Protein AF-A0A2X0IJ28-F1 (afdb_monomer_lite)

Foldseek 3Di:
DDDDDDDDDDDDDPPPPDDDDPDDDDDDDDDDPVVVVVLVVVCVVVVHDSVVVVVVVVVVVVVVVVVVVVVVVVQVVCCVVPNDDDPVNVVVVVVVVCVVVVVDPPPDDPDD

Organism: NCBI:txid2219663

Radius of gyration: 26.06 Å; chains: 1; bounding box: 54×39×73 Å

Sequence (112 aa):
MGAFHAQLRPPGRLLYYGWNMGDKAKLSISIDEELSATLRAVAAQRQQQISTVVTHALVDYFANEQRRLDGLAAMAEYQHEHGAFTAEERREAAERVDELMGWLPKSGRPSA

Structure (mmCIF, N/CA/C/O backbone):
data_AF-A0A2X0IJ28-F1
#
_entry.id   AF-A0A2X0IJ28-F1
#
loop_
_atom_site.group_PDB
_atom_site.id
_atom_site.type_symbol
_atom_site.label_atom_id
_atom_site.label_alt_id
_atom_site.label_comp_id
_atom_site.label_asym_id
_atom_site.label_entity_id
_atom_site.label_seq_id
_atom_site.pdbx_PDB_ins_code
_atom_site.Cartn_x
_atom_site.Cartn_y
_atom_site.Cartn_z
_atom_site.occupancy
_atom_site.B_iso_or_equiv
_atom_site.auth_seq_id
_atom_site.auth_comp_id
_atom_site.auth_asym_id
_atom_site.auth_atom_id
_atom_site.pdbx_PDB_model_num
ATOM 1 N N . MET A 1 1 ? -25.604 -20.970 -22.584 1.00 41.94 1 MET A N 1
ATOM 2 C CA . MET A 1 1 ? -26.496 -20.906 -23.764 1.00 41.94 1 MET A CA 1
ATOM 3 C C . MET A 1 1 ? -26.793 -19.436 -24.036 1.00 41.94 1 MET A C 1
ATOM 5 O O . MET A 1 1 ? -27.308 -18.789 -23.137 1.00 41.94 1 MET A O 1
ATOM 9 N N . GLY A 1 2 ? -26.438 -18.938 -25.229 1.00 38.69 2 GLY A N 1
ATOM 10 C CA . GLY A 1 2 ? -26.682 -17.565 -25.719 1.00 38.69 2 GLY A CA 1
ATOM 11 C C . GLY A 1 2 ? -25.494 -16.608 -25.512 1.00 38.69 2 GLY A C 1
ATOM 12 O O . GLY A 1 2 ? -24.925 -16.596 -24.432 1.00 38.69 2 GLY A O 1
ATOM 13 N N . ALA A 1 3 ? -25.028 -15.803 -26.469 1.00 40.38 3 ALA A N 1
ATOM 14 C CA . ALA A 1 3 ? -25.290 -15.692 -27.905 1.00 40.38 3 ALA A CA 1
ATOM 15 C C . ALA A 1 3 ? -24.027 -15.098 -28.572 1.00 40.38 3 ALA A C 1
ATOM 17 O O . ALA A 1 3 ? -23.391 -14.204 -28.016 1.00 40.38 3 ALA A O 1
ATOM 18 N N . PHE A 1 4 ? -23.652 -15.610 -29.745 1.00 46.00 4 PHE A N 1
ATOM 19 C CA . PHE A 1 4 ? -22.512 -15.141 -30.537 1.00 46.00 4 PHE A CA 1
ATOM 20 C C . PHE A 1 4 ? -22.937 -13.941 -31.392 1.00 46.00 4 PHE A C 1
ATOM 22 O O . PHE A 1 4 ? -23.840 -14.072 -32.214 1.00 46.00 4 PHE A O 1
ATOM 29 N N . HIS A 1 5 ? -22.261 -12.799 -31.258 1.00 44.41 5 HIS A N 1
ATOM 30 C CA . HIS A 1 5 ? -22.331 -11.733 -32.259 1.00 44.41 5 HIS A CA 1
ATOM 31 C C . HIS A 1 5 ? -21.238 -11.972 -33.306 1.00 44.41 5 HIS A C 1
ATOM 33 O O . HIS A 1 5 ? -20.067 -11.665 -33.092 1.00 44.41 5 HIS A O 1
ATOM 39 N N . ALA A 1 6 ? -21.620 -12.566 -34.435 1.00 40.88 6 ALA A N 1
ATOM 40 C CA . ALA A 1 6 ? -20.764 -12.681 -35.607 1.00 40.88 6 ALA A CA 1
ATOM 41 C C . ALA A 1 6 ? -20.890 -11.406 -36.449 1.00 40.88 6 ALA A C 1
ATOM 43 O O . ALA A 1 6 ? -21.984 -11.061 -36.892 1.00 40.88 6 ALA A O 1
ATOM 44 N N . GLN A 1 7 ? -19.772 -10.729 -36.711 1.00 42.03 7 GLN A N 1
ATOM 45 C CA . GLN A 1 7 ? -19.695 -9.720 -37.764 1.00 42.03 7 GLN A CA 1
ATOM 46 C C . GLN A 1 7 ? -18.709 -10.200 -38.829 1.00 42.03 7 GLN A C 1
ATOM 48 O O . GLN A 1 7 ? -17.531 -10.424 -38.560 1.00 42.03 7 GLN A O 1
ATOM 53 N N . LEU A 1 8 ? -19.231 -10.428 -40.034 1.00 38.34 8 LEU A N 1
ATOM 54 C CA . LEU A 1 8 ? -18.532 -11.026 -41.170 1.00 38.34 8 LEU A CA 1
ATOM 55 C C . LEU A 1 8 ? -17.690 -9.971 -41.917 1.00 38.34 8 LEU A C 1
ATOM 57 O O . LEU A 1 8 ? -18.222 -8.951 -42.351 1.00 38.34 8 LEU A O 1
ATOM 61 N N . ARG A 1 9 ? -16.394 -10.246 -42.132 1.00 41.31 9 ARG A N 1
ATOM 62 C CA . ARG A 1 9 ? -15.563 -9.667 -43.213 1.00 41.31 9 ARG A CA 1
ATOM 63 C C . ARG A 1 9 ? -14.704 -10.779 -43.863 1.00 41.31 9 ARG A C 1
ATOM 65 O O . ARG A 1 9 ? -14.265 -11.661 -43.126 1.00 41.31 9 ARG A O 1
ATOM 72 N N . PRO A 1 10 ? -14.447 -10.772 -45.191 1.00 44.38 10 PRO A N 1
ATOM 73 C CA . PRO A 1 10 ? -13.756 -11.864 -45.901 1.00 44.38 10 PRO A CA 1
ATOM 74 C C . PRO A 1 10 ? -12.271 -11.525 -46.223 1.00 44.38 10 PRO A C 1
ATOM 76 O O . PRO A 1 10 ? -11.859 -10.385 -46.014 1.00 44.38 10 PRO A O 1
ATOM 79 N N . PRO A 1 11 ? -11.468 -12.442 -46.811 1.00 50.22 11 PRO A N 1
ATOM 80 C CA . PRO A 1 11 ? -10.944 -13.674 -46.211 1.00 50.22 11 PRO A CA 1
ATOM 81 C C . PRO A 1 11 ? -9.395 -13.728 -46.288 1.00 50.22 11 PRO A C 1
ATOM 83 O O . PRO A 1 11 ? -8.781 -12.995 -47.057 1.00 50.22 11 PRO A O 1
ATOM 86 N N . GLY A 1 12 ? -8.735 -14.645 -45.564 1.00 37.41 12 GLY A N 1
ATOM 87 C CA . GLY A 1 12 ? -7.446 -15.159 -46.072 1.00 37.41 12 GLY A CA 1
ATOM 88 C C . GLY A 1 12 ? -6.298 -15.473 -45.115 1.00 37.41 12 GLY A C 1
ATOM 89 O O . GLY A 1 12 ? -5.260 -15.919 -45.603 1.00 37.41 12 GLY A O 1
ATOM 90 N N . ARG A 1 13 ? -6.421 -15.317 -43.791 1.00 34.88 13 ARG A N 1
ATOM 91 C CA . ARG A 1 13 ? -5.477 -15.973 -42.863 1.00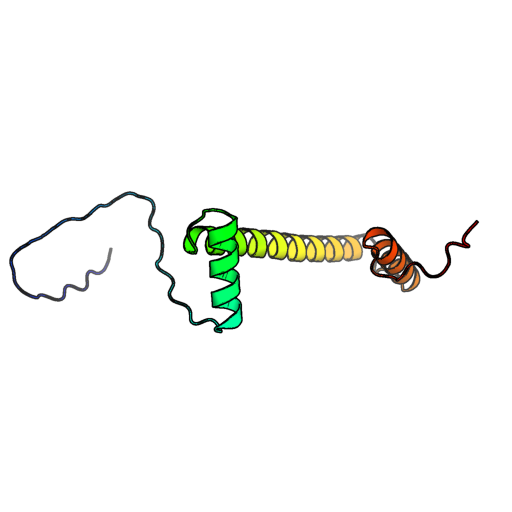 34.88 13 ARG A CA 1
ATOM 92 C C . ARG A 1 13 ? -6.020 -16.011 -41.435 1.00 34.88 13 ARG A C 1
ATOM 94 O O . ARG A 1 13 ? -5.905 -15.044 -40.691 1.00 34.88 13 ARG A O 1
ATOM 101 N N . LEU A 1 14 ? -6.598 -17.147 -41.049 1.00 34.16 14 LEU A N 1
ATOM 102 C CA . LEU A 1 14 ? -6.785 -17.499 -39.642 1.00 34.16 14 LEU A CA 1
ATOM 103 C C . LEU A 1 14 ? -5.410 -17.854 -39.072 1.00 34.16 14 LEU A C 1
ATOM 105 O O . LEU A 1 14 ? -4.999 -19.010 -39.073 1.00 34.16 14 LEU A O 1
ATOM 109 N N . LEU A 1 15 ? -4.675 -16.845 -38.613 1.00 39.06 15 LEU A N 1
ATOM 110 C CA . LEU A 1 15 ? -3.641 -17.082 -37.619 1.00 39.06 15 LEU A CA 1
ATOM 111 C C . LEU A 1 15 ? -4.356 -17.175 -36.271 1.00 39.06 15 LEU A C 1
ATOM 113 O O . LEU A 1 15 ? -4.618 -16.166 -35.620 1.00 39.06 15 LEU A O 1
ATOM 117 N N . TYR A 1 16 ? -4.712 -18.398 -35.882 1.00 41.72 16 TYR A N 1
ATOM 118 C CA . TYR A 1 16 ? -5.030 -18.728 -34.497 1.00 41.72 16 TYR A CA 1
ATOM 119 C C . TYR A 1 16 ? -3.768 -18.488 -33.653 1.00 41.72 16 TYR A C 1
ATOM 121 O O . TYR A 1 16 ? -2.977 -19.402 -33.435 1.00 41.72 16 TYR A O 1
ATOM 129 N N . TYR A 1 17 ? -3.541 -17.254 -33.202 1.00 45.84 17 TYR A N 1
ATOM 130 C CA . TYR A 1 17 ? -2.527 -16.978 -32.187 1.00 45.84 17 TYR A CA 1
ATOM 131 C C . TYR A 1 17 ? -3.133 -17.187 -30.803 1.00 45.84 17 TYR A C 1
ATOM 133 O O . TYR A 1 17 ? -3.670 -16.273 -30.190 1.00 45.84 17 TYR A O 1
ATOM 141 N N . GLY A 1 18 ? -3.009 -18.432 -30.347 1.00 45.06 18 GLY A N 1
ATOM 142 C CA . GLY A 1 18 ? -2.591 -18.727 -28.980 1.00 45.06 18 GLY A CA 1
ATOM 143 C C . GLY A 1 18 ? -3.629 -18.517 -27.886 1.00 45.06 18 GLY A C 1
ATOM 144 O O . GLY A 1 18 ? -3.618 -17.509 -27.190 1.00 45.06 18 GLY A O 1
ATOM 145 N N . TRP A 1 19 ? -4.429 -19.552 -27.651 1.00 40.47 19 TRP A N 1
ATOM 146 C CA . TRP A 1 19 ? -4.980 -19.825 -26.327 1.00 40.47 19 TRP A CA 1
ATOM 147 C C . TRP A 1 19 ? -3.853 -20.312 -25.389 1.00 40.47 19 TRP A C 1
ATOM 149 O O . TRP A 1 19 ? -3.007 -21.101 -25.809 1.00 40.47 19 TRP A O 1
ATOM 159 N N . ASN A 1 20 ? -3.892 -19.866 -24.125 1.00 47.22 20 ASN A N 1
ATOM 160 C CA . ASN A 1 20 ? -3.075 -20.269 -22.963 1.00 47.22 20 ASN A CA 1
ATOM 161 C C . ASN A 1 20 ? -1.628 -19.741 -22.809 1.00 47.22 20 ASN A C 1
ATOM 163 O O . ASN A 1 20 ? -0.658 -20.492 -22.759 1.00 47.22 20 ASN A O 1
ATOM 167 N N . MET A 1 21 ? -1.519 -18.445 -22.506 1.00 46.56 21 MET A N 1
ATOM 168 C CA . MET A 1 21 ? -0.838 -17.977 -21.285 1.00 46.56 21 MET A CA 1
ATOM 169 C C . MET A 1 21 ? -1.849 -17.083 -20.557 1.00 46.56 21 MET A C 1
ATOM 171 O O . MET A 1 21 ? -2.299 -16.124 -21.171 1.00 46.56 21 MET A O 1
ATOM 175 N N . GLY A 1 22 ? -2.237 -17.427 -19.319 1.00 46.19 22 GLY A N 1
ATOM 176 C CA . GLY A 1 22 ? -3.392 -16.879 -18.580 1.00 46.19 22 GLY A CA 1
ATOM 177 C C . GLY A 1 22 ? -3.803 -15.451 -18.951 1.00 46.19 22 GLY A C 1
ATOM 178 O O . GLY A 1 22 ? -2.982 -14.540 -18.862 1.00 46.19 22 GLY A O 1
ATOM 179 N N . ASP A 1 23 ? -5.053 -15.287 -19.389 1.00 59.72 23 ASP A N 1
ATOM 180 C CA . ASP A 1 23 ? -5.593 -14.077 -20.017 1.00 59.72 23 ASP A CA 1
ATOM 181 C C . ASP A 1 23 ? -5.222 -12.793 -19.259 1.00 59.72 23 ASP A C 1
ATOM 183 O O . ASP A 1 23 ? -5.838 -12.418 -18.260 1.00 59.72 23 ASP A O 1
ATOM 187 N N . LYS A 1 24 ? -4.192 -12.089 -19.739 1.00 64.94 24 LYS A N 1
ATOM 188 C CA . LYS A 1 24 ? -3.811 -10.780 -19.202 1.00 64.94 24 LYS A CA 1
ATOM 189 C C . LYS A 1 24 ? -4.646 -9.704 -19.883 1.00 64.94 24 LYS A C 1
ATOM 191 O O . LYS A 1 24 ? -4.517 -9.483 -21.088 1.00 64.94 24 LYS A O 1
ATOM 196 N N . ALA A 1 25 ? -5.467 -9.002 -19.107 1.00 82.19 25 ALA A N 1
ATOM 197 C CA . ALA A 1 25 ? -6.180 -7.825 -19.586 1.00 82.19 25 ALA A CA 1
ATOM 198 C C . ALA A 1 25 ? -5.183 -6.715 -19.967 1.00 82.19 25 ALA A C 1
ATOM 200 O O . ALA A 1 25 ? -4.258 -6.404 -19.213 1.00 82.19 25 ALA A O 1
ATOM 201 N N . LYS A 1 26 ? -5.362 -6.110 -21.148 1.00 83.81 26 LYS A N 1
ATOM 202 C CA . LYS A 1 26 ? -4.588 -4.932 -21.558 1.00 83.81 26 LYS A CA 1
ATOM 203 C C . LYS A 1 26 ? -5.225 -3.686 -20.959 1.00 83.81 26 LYS A C 1
ATOM 205 O O . LYS A 1 26 ? -6.386 -3.401 -21.234 1.00 83.81 26 LYS A O 1
ATOM 210 N N . LEU A 1 27 ? -4.445 -2.938 -20.187 1.00 84.81 27 LEU A N 1
ATOM 211 C CA . LEU A 1 27 ? -4.860 -1.677 -19.589 1.00 84.81 27 LEU A CA 1
ATOM 212 C C . LEU A 1 27 ? -4.163 -0.515 -20.308 1.00 84.81 27 LEU A C 1
ATOM 214 O O . LEU A 1 27 ? -2.943 -0.525 -20.467 1.00 84.81 27 LEU A O 1
ATOM 218 N N . SER A 1 28 ? -4.938 0.480 -20.739 1.00 90.88 28 SER A N 1
ATOM 219 C CA . SER A 1 28 ? -4.429 1.749 -21.262 1.00 90.88 28 SER A CA 1
ATOM 220 C C . SER A 1 28 ? -4.869 2.859 -20.317 1.00 90.88 28 SER A C 1
ATOM 222 O O . SER A 1 28 ? -6.064 3.020 -20.079 1.00 90.88 28 SER A O 1
ATOM 224 N N . ILE A 1 29 ? -3.902 3.575 -19.746 1.00 88.81 29 ILE A N 1
ATOM 225 C CA . ILE A 1 29 ? -4.130 4.697 -18.834 1.00 88.81 29 ILE A CA 1
ATOM 226 C C . ILE A 1 29 ? -3.309 5.896 -19.285 1.00 88.81 29 ILE A C 1
ATOM 228 O O . ILE A 1 29 ? -2.201 5.743 -19.802 1.00 88.81 29 ILE A O 1
ATOM 232 N N . SER A 1 30 ? -3.854 7.084 -19.057 1.00 94.62 30 SER A N 1
ATOM 233 C CA . SER A 1 30 ? -3.115 8.336 -19.150 1.00 94.62 30 SER A CA 1
ATOM 234 C C . SER A 1 30 ? -2.603 8.697 -17.762 1.00 94.62 30 SER A C 1
ATOM 236 O O . SER A 1 30 ? -3.362 8.680 -16.797 1.00 94.62 30 SER A O 1
ATOM 238 N N . ILE A 1 31 ? -1.316 9.006 -17.680 1.00 93.94 31 ILE A N 1
ATOM 239 C CA . ILE A 1 31 ? -0.642 9.497 -16.478 1.00 93.94 31 ILE A CA 1
ATOM 240 C C . ILE A 1 31 ? 0.095 10.781 -16.841 1.00 93.94 31 ILE A C 1
ATOM 242 O O . ILE A 1 31 ? 0.388 11.007 -18.019 1.00 93.94 31 ILE A O 1
ATOM 246 N N . ASP A 1 32 ? 0.371 11.622 -15.852 1.00 97.00 32 ASP A N 1
ATOM 247 C CA . ASP A 1 32 ? 1.171 12.823 -16.063 1.00 97.00 32 ASP A CA 1
ATOM 248 C C . ASP A 1 32 ? 2.626 12.485 -16.449 1.00 97.00 32 ASP A C 1
ATOM 250 O O . ASP A 1 32 ? 3.115 11.360 -16.273 1.00 97.00 32 ASP A O 1
ATOM 254 N N . GLU A 1 33 ? 3.314 13.470 -17.031 1.00 96.44 33 GLU A N 1
ATOM 255 C CA . GLU A 1 33 ? 4.668 13.278 -17.555 1.00 96.44 33 GLU A CA 1
ATOM 256 C C . GLU A 1 33 ? 5.672 12.950 -16.442 1.00 96.44 33 GLU A C 1
ATOM 258 O O . GLU A 1 33 ? 6.539 12.098 -16.645 1.00 96.44 33 GLU A O 1
ATOM 263 N N . GLU A 1 34 ? 5.528 13.564 -15.265 1.00 97.25 34 GLU A N 1
ATOM 264 C CA . GLU A 1 34 ? 6.425 13.386 -14.118 1.00 97.25 34 GLU A CA 1
ATOM 265 C C . GLU A 1 34 ? 6.377 11.947 -13.588 1.00 97.25 34 GLU A C 1
ATOM 267 O O . GLU A 1 34 ? 7.414 11.294 -13.405 1.00 97.25 34 GLU A O 1
ATOM 272 N N . LEU A 1 35 ? 5.172 11.400 -13.429 1.00 95.19 35 LEU A N 1
ATOM 273 C CA . LEU A 1 35 ? 4.957 10.016 -13.037 1.00 95.19 35 LEU A CA 1
ATOM 274 C C . LEU A 1 35 ? 5.460 9.055 -14.116 1.00 95.19 35 LEU A C 1
ATOM 276 O O . LEU A 1 35 ? 6.067 8.028 -13.798 1.00 95.19 35 LEU A O 1
ATOM 280 N N . SER A 1 36 ? 5.271 9.391 -15.396 1.00 96.06 36 SER A N 1
ATOM 281 C CA . SER A 1 36 ? 5.793 8.582 -16.502 1.00 96.06 36 SER A CA 1
ATOM 282 C C . SER A 1 36 ? 7.327 8.528 -16.501 1.00 96.06 36 SER A C 1
ATOM 284 O O . SER A 1 36 ? 7.912 7.454 -16.683 1.00 96.06 36 SER A O 1
ATOM 286 N N . ALA A 1 37 ? 7.990 9.659 -16.240 1.00 97.31 37 ALA A N 1
ATOM 287 C CA . ALA A 1 37 ? 9.441 9.754 -16.140 1.00 97.31 37 ALA A CA 1
ATOM 288 C C . ALA A 1 37 ? 9.960 8.949 -14.943 1.00 97.31 37 ALA A C 1
ATOM 290 O O . ALA A 1 37 ? 10.898 8.159 -15.087 1.00 97.31 37 ALA A O 1
ATOM 291 N N . THR A 1 38 ? 9.289 9.064 -13.796 1.00 96.75 38 THR A N 1
ATOM 292 C CA . THR A 1 38 ? 9.601 8.297 -12.584 1.00 96.75 38 THR A CA 1
ATOM 293 C C . THR A 1 38 ? 9.475 6.790 -12.823 1.00 96.75 38 THR A C 1
ATOM 295 O O . THR A 1 38 ? 10.392 6.032 -12.505 1.00 96.75 38 THR A O 1
ATOM 298 N N . LEU A 1 39 ? 8.390 6.336 -13.461 1.00 95.75 39 LEU A N 1
ATOM 299 C CA . LEU A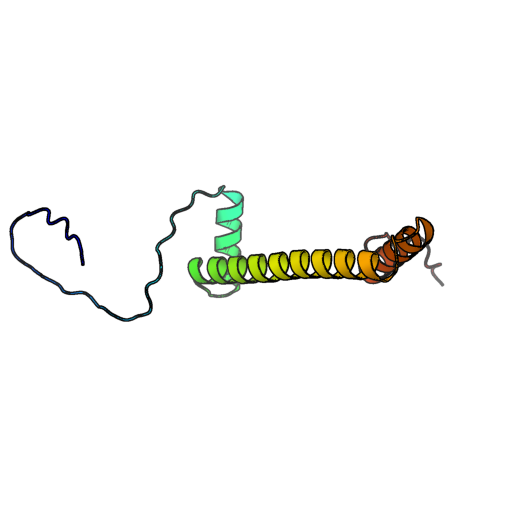 1 39 ? 8.192 4.925 -13.814 1.00 95.75 39 LEU A CA 1
ATOM 300 C C . LEU A 1 39 ? 9.306 4.391 -14.719 1.00 95.75 39 LEU A C 1
ATOM 302 O O . LEU A 1 39 ? 9.816 3.293 -14.485 1.00 95.75 39 LEU A O 1
ATOM 306 N N . ARG A 1 40 ? 9.706 5.165 -15.736 1.00 96.00 40 ARG A N 1
ATOM 307 C CA . ARG A 1 40 ? 10.814 4.800 -16.635 1.00 96.00 40 ARG A CA 1
ATOM 308 C C . ARG A 1 40 ? 12.140 4.706 -15.879 1.00 96.00 40 ARG A C 1
ATOM 310 O O . ARG A 1 40 ? 12.873 3.741 -16.083 1.00 96.00 40 ARG A O 1
ATOM 317 N N . ALA A 1 41 ? 12.427 5.658 -14.991 1.00 97.50 41 ALA A N 1
ATOM 318 C CA . ALA A 1 41 ? 13.645 5.660 -14.183 1.00 97.50 41 ALA A CA 1
ATOM 319 C C . ALA A 1 41 ? 13.719 4.442 -13.249 1.00 97.50 41 ALA A C 1
ATOM 321 O O . ALA A 1 41 ? 14.735 3.748 -13.219 1.00 97.50 41 ALA A O 1
ATOM 322 N N . VAL A 1 42 ? 12.623 4.120 -12.551 1.00 97.06 42 VAL A N 1
ATOM 323 C CA . VAL A 1 42 ? 12.542 2.940 -11.674 1.00 97.06 42 VAL A CA 1
ATOM 324 C C . VAL A 1 42 ? 12.698 1.646 -12.471 1.00 97.06 42 VAL A C 1
ATOM 326 O O . VAL A 1 42 ? 13.433 0.751 -12.054 1.00 97.06 42 VAL A O 1
ATOM 329 N N . ALA A 1 43 ? 12.042 1.540 -13.629 1.00 97.12 43 ALA A N 1
ATOM 330 C CA . ALA A 1 43 ? 12.167 0.382 -14.511 1.00 97.12 43 ALA A CA 1
ATOM 331 C C . ALA A 1 43 ? 13.618 0.177 -14.979 1.00 97.12 43 ALA A C 1
ATOM 333 O O . ALA A 1 43 ? 14.135 -0.938 -14.896 1.00 97.12 43 ALA A O 1
ATOM 334 N N . ALA A 1 44 ? 14.299 1.255 -15.384 1.00 97.25 44 ALA A N 1
ATOM 335 C CA . ALA A 1 44 ? 15.706 1.218 -15.773 1.00 97.25 44 ALA A CA 1
ATOM 336 C C . ALA A 1 44 ? 16.618 0.807 -14.605 1.00 97.25 44 ALA A C 1
ATOM 338 O O . ALA A 1 44 ? 17.430 -0.105 -14.754 1.00 97.25 44 ALA A O 1
ATOM 339 N N . GLN A 1 45 ? 16.442 1.415 -13.427 1.00 97.62 45 GLN A N 1
ATOM 340 C CA . GLN A 1 45 ? 17.222 1.100 -12.226 1.00 97.62 45 GLN A CA 1
ATOM 341 C C . GLN A 1 45 ? 17.070 -0.369 -11.809 1.00 97.62 45 GLN A C 1
ATOM 343 O O . GLN A 1 45 ? 18.040 -1.006 -11.404 1.00 97.62 45 GLN A O 1
ATOM 348 N N . ARG A 1 46 ? 15.854 -0.915 -11.917 1.00 94.50 46 ARG A N 1
ATOM 349 C CA . ARG A 1 46 ? 15.544 -2.306 -11.556 1.00 94.50 46 ARG A CA 1
ATOM 350 C C . ARG A 1 46 ? 15.812 -3.305 -12.681 1.00 94.50 46 ARG A C 1
ATOM 352 O O . ARG A 1 46 ? 15.632 -4.497 -12.457 1.00 94.50 46 ARG A O 1
ATOM 359 N N . GLN A 1 47 ? 16.213 -2.844 -13.869 1.00 96.81 47 GLN A N 1
ATOM 360 C CA . GLN A 1 47 ? 16.350 -3.666 -15.078 1.00 96.81 47 GLN A CA 1
ATOM 361 C C . GLN A 1 47 ? 15.072 -4.473 -15.383 1.00 96.81 47 GLN A C 1
ATOM 363 O O . GLN A 1 47 ? 15.112 -5.644 -15.757 1.00 96.81 47 GLN A O 1
ATOM 368 N N . GLN A 1 48 ? 13.912 -3.842 -15.190 1.00 95.81 48 GLN A N 1
ATOM 369 C CA . GLN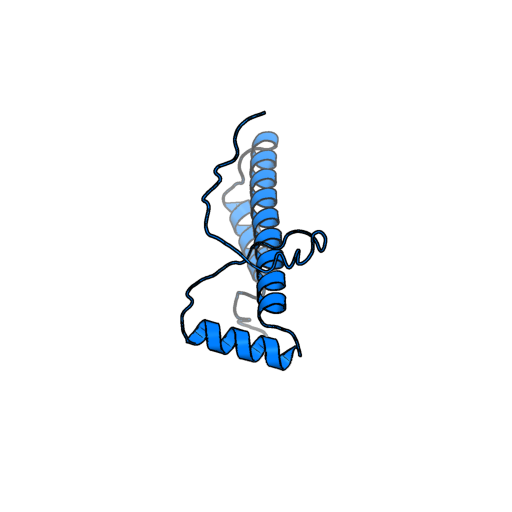 A 1 48 ? 12.588 -4.443 -15.351 1.00 95.81 48 GLN A CA 1
ATOM 370 C C . GLN A 1 48 ? 11.787 -3.733 -16.444 1.00 95.81 48 GLN A C 1
ATOM 372 O O . GLN A 1 48 ? 12.042 -2.583 -16.790 1.00 95.81 48 GLN A O 1
ATOM 377 N N . GLN A 1 49 ? 10.768 -4.411 -16.975 1.00 95.62 49 GLN A N 1
ATOM 378 C CA . GLN A 1 49 ? 9.791 -3.764 -17.850 1.00 95.62 49 GLN A CA 1
ATOM 379 C C . GLN A 1 49 ? 8.871 -2.851 -17.032 1.00 95.62 49 GLN A C 1
ATOM 381 O O . GLN A 1 49 ? 8.502 -3.181 -15.904 1.00 95.62 49 GLN A O 1
ATOM 386 N N . ILE A 1 50 ? 8.424 -1.741 -17.629 1.00 93.06 50 ILE A N 1
ATOM 387 C CA . ILE A 1 50 ? 7.466 -0.812 -17.000 1.00 93.06 50 ILE A CA 1
ATOM 388 C C . ILE A 1 50 ? 6.200 -1.554 -16.548 1.00 93.06 50 ILE A C 1
ATOM 390 O O . ILE A 1 50 ? 5.715 -1.329 -15.446 1.00 93.06 50 ILE A O 1
ATOM 394 N N . SER A 1 51 ? 5.696 -2.490 -17.357 1.00 91.31 51 SER A N 1
ATOM 395 C CA . SER A 1 51 ? 4.530 -3.317 -17.019 1.00 91.31 51 SER A CA 1
ATOM 396 C C . SER A 1 51 ? 4.729 -4.138 -15.739 1.00 91.31 51 SER A C 1
ATOM 398 O O . SER A 1 51 ? 3.798 -4.255 -14.943 1.00 91.31 51 SER A O 1
ATOM 400 N N . THR A 1 52 ? 5.931 -4.671 -15.504 1.00 93.25 52 THR A N 1
ATOM 401 C CA . THR A 1 52 ? 6.284 -5.391 -14.272 1.00 93.25 52 THR A CA 1
ATOM 402 C C . THR A 1 52 ? 6.291 -4.451 -13.073 1.00 93.25 52 THR A C 1
ATOM 404 O O . THR A 1 52 ? 5.695 -4.775 -12.051 1.00 93.25 52 THR A O 1
ATOM 407 N N . VAL A 1 53 ? 6.901 -3.269 -13.214 1.00 94.94 53 VAL A N 1
ATOM 408 C CA . VAL A 1 53 ? 6.928 -2.252 -12.150 1.00 94.94 53 VAL A CA 1
ATOM 409 C C . VAL A 1 53 ? 5.510 -1.824 -11.772 1.00 94.94 53 VAL A C 1
ATOM 411 O O . VAL A 1 53 ? 5.174 -1.819 -10.592 1.00 94.94 53 VAL A O 1
ATOM 414 N N . VAL A 1 54 ? 4.661 -1.543 -12.765 1.00 94.38 54 VAL A N 1
ATOM 415 C CA . VAL A 1 54 ? 3.251 -1.187 -12.548 1.00 94.38 54 VAL A CA 1
ATOM 416 C C . VAL A 1 54 ? 2.493 -2.332 -11.882 1.00 94.38 54 VAL A C 1
ATOM 418 O O . VAL A 1 54 ? 1.748 -2.101 -10.938 1.00 94.38 54 VAL A O 1
ATOM 421 N N . THR A 1 55 ? 2.704 -3.573 -12.326 1.00 93.38 55 THR A N 1
ATOM 422 C CA . THR A 1 55 ? 2.039 -4.740 -11.725 1.00 93.38 55 THR A CA 1
ATOM 423 C C . THR A 1 55 ? 2.408 -4.886 -10.251 1.00 93.38 55 THR A C 1
ATOM 425 O O . THR A 1 55 ? 1.519 -5.056 -9.425 1.00 93.38 55 THR A O 1
ATOM 428 N N . HIS A 1 56 ? 3.694 -4.780 -9.903 1.00 93.12 56 HIS A N 1
ATOM 429 C CA . HIS A 1 56 ? 4.131 -4.863 -8.507 1.00 93.12 56 HIS A CA 1
ATOM 430 C C . HIS A 1 56 ? 3.569 -3.712 -7.671 1.00 93.12 56 HIS A C 1
ATOM 432 O O . HIS A 1 56 ? 3.023 -3.956 -6.604 1.00 93.12 56 HIS A O 1
ATOM 438 N N . ALA A 1 57 ? 3.613 -2.481 -8.189 1.00 94.00 57 ALA A N 1
ATOM 439 C CA . ALA A 1 57 ? 3.051 -1.325 -7.497 1.00 94.00 57 ALA A CA 1
ATOM 440 C C . ALA A 1 57 ? 1.547 -1.488 -7.215 1.00 94.00 57 ALA A C 1
ATOM 442 O O . ALA A 1 57 ? 1.091 -1.158 -6.123 1.00 94.00 57 ALA A O 1
ATOM 443 N N . LEU A 1 58 ? 0.780 -2.034 -8.166 1.00 94.62 58 LEU A N 1
ATOM 444 C CA . LEU A 1 58 ? -0.646 -2.311 -7.972 1.00 94.62 58 LEU A CA 1
ATOM 445 C C . LEU A 1 58 ? -0.883 -3.424 -6.945 1.00 94.62 58 LEU A C 1
ATOM 447 O O . LEU A 1 58 ? -1.767 -3.289 -6.104 1.00 94.62 58 LEU A O 1
ATOM 451 N N . VAL A 1 59 ? -0.095 -4.503 -6.984 1.00 94.81 59 VAL A N 1
ATOM 452 C CA . VAL A 1 59 ? -0.181 -5.587 -5.990 1.00 94.81 59 VAL A CA 1
ATOM 453 C C . VAL A 1 59 ? 0.095 -5.053 -4.586 1.00 94.81 59 VAL A C 1
ATOM 455 O O . VAL A 1 59 ? -0.687 -5.314 -3.673 1.00 94.81 59 VAL A O 1
ATOM 458 N N . ASP A 1 60 ? 1.154 -4.262 -4.422 1.00 94.25 60 ASP A N 1
ATOM 459 C CA . ASP A 1 60 ? 1.515 -3.668 -3.136 1.00 94.25 60 ASP A CA 1
ATOM 460 C C . ASP A 1 60 ? 0.436 -2.694 -2.649 1.00 94.25 60 ASP A C 1
ATOM 462 O O . ASP A 1 60 ? 0.063 -2.719 -1.474 1.00 94.25 60 ASP A O 1
ATOM 466 N N . TYR A 1 61 ? -0.111 -1.874 -3.552 1.00 94.62 61 TYR A N 1
ATOM 467 C CA . TYR A 1 61 ? -1.208 -0.961 -3.243 1.00 94.62 61 TYR A CA 1
ATOM 468 C C . TYR A 1 61 ? -2.437 -1.711 -2.717 1.00 94.62 61 TYR A C 1
ATOM 470 O O . TYR A 1 61 ? -2.909 -1.408 -1.623 1.00 94.62 61 TYR A O 1
ATOM 478 N N . PHE A 1 62 ? -2.919 -2.726 -3.442 1.00 95.19 62 PHE A N 1
ATOM 479 C CA . PHE A 1 62 ? -4.097 -3.487 -3.019 1.00 95.19 62 PHE A CA 1
ATOM 480 C C . PHE A 1 62 ? -3.851 -4.283 -1.738 1.00 95.19 62 PHE A C 1
ATOM 482 O O . PHE A 1 62 ? -4.736 -4.352 -0.889 1.00 95.19 62 PHE A O 1
ATOM 489 N N . ALA A 1 63 ? -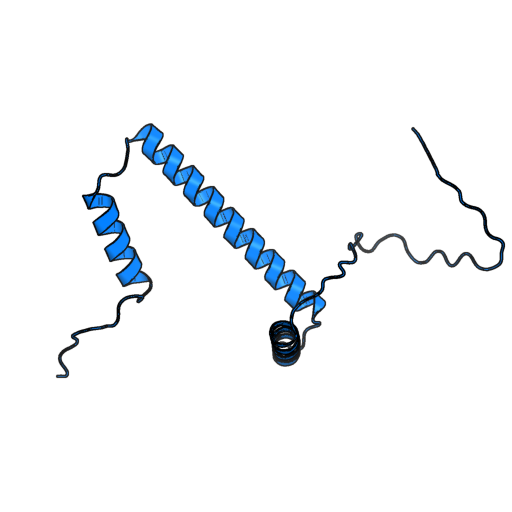2.653 -4.841 -1.554 1.00 95.06 63 ALA A N 1
ATOM 490 C CA . ALA A 1 63 ? -2.310 -5.539 -0.320 1.00 95.06 63 ALA A CA 1
ATOM 491 C C . ALA A 1 63 ? -2.323 -4.592 0.890 1.00 95.06 63 ALA A C 1
ATOM 493 O O . ALA A 1 63 ? -2.824 -4.953 1.954 1.00 95.06 63 ALA A O 1
ATOM 494 N N . ASN A 1 64 ? -1.790 -3.377 0.743 1.00 95.38 64 ASN A N 1
ATOM 495 C CA . ASN A 1 64 ? -1.802 -2.375 1.808 1.00 95.38 64 ASN A CA 1
ATOM 496 C C . ASN A 1 64 ? -3.208 -1.839 2.085 1.00 95.38 64 ASN A C 1
ATOM 498 O O . ASN A 1 64 ? -3.575 -1.686 3.249 1.00 95.38 64 ASN A O 1
ATOM 502 N N . GLU A 1 65 ? -4.003 -1.604 1.043 1.00 97.12 65 GLU A N 1
ATOM 503 C CA . GLU A 1 65 ? -5.382 -1.148 1.205 1.00 97.12 65 GLU A CA 1
ATOM 504 C C . GLU A 1 65 ? -6.246 -2.209 1.891 1.00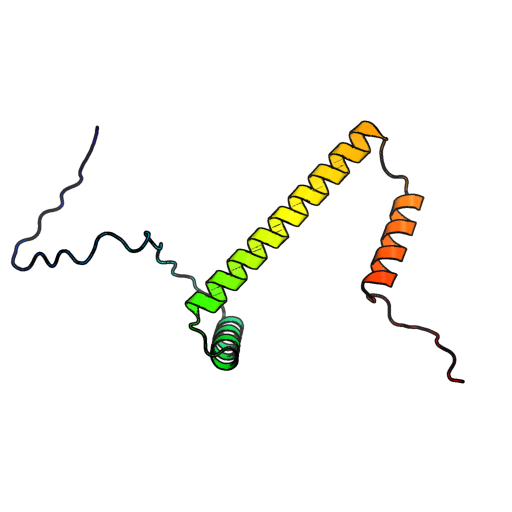 97.12 65 GLU A C 1
ATOM 506 O O . GLU A 1 65 ? -6.984 -1.888 2.820 1.00 97.12 65 GLU A O 1
ATOM 511 N N . GLN A 1 66 ? -6.086 -3.485 1.528 1.00 96.69 66 GLN A N 1
ATOM 512 C CA . GLN A 1 66 ? -6.786 -4.570 2.210 1.00 96.69 66 GLN A CA 1
ATOM 513 C C . GLN A 1 66 ? -6.398 -4.642 3.691 1.00 96.69 66 GLN A C 1
ATOM 515 O O . GLN A 1 66 ? -7.277 -4.660 4.547 1.00 96.69 66 GLN A O 1
ATOM 520 N N . ARG A 1 67 ? -5.099 -4.572 4.020 1.00 96.69 67 ARG A N 1
ATOM 521 C CA . ARG A 1 67 ? -4.640 -4.535 5.423 1.00 96.69 67 ARG A CA 1
ATOM 522 C C . ARG A 1 67 ? -5.239 -3.366 6.201 1.00 96.69 67 ARG A C 1
ATOM 524 O O . ARG A 1 67 ? -5.570 -3.520 7.374 1.00 96.69 67 ARG A O 1
ATOM 531 N N . ARG A 1 68 ? -5.372 -2.196 5.569 1.00 97.06 68 ARG A N 1
ATOM 532 C CA . ARG A 1 68 ? -5.992 -1.017 6.184 1.00 97.06 68 ARG A CA 1
ATOM 533 C C . ARG A 1 68 ? -7.466 -1.271 6.494 1.00 97.06 68 ARG A C 1
ATOM 535 O O . ARG A 1 68 ? -7.913 -0.949 7.593 1.00 97.06 68 ARG A O 1
ATOM 542 N N . LEU A 1 69 ? -8.211 -1.839 5.546 1.00 97.44 69 LEU A N 1
ATOM 543 C CA . LEU A 1 69 ? -9.624 -2.175 5.727 1.00 97.44 69 LEU A CA 1
ATOM 544 C C . LEU A 1 69 ? -9.818 -3.235 6.816 1.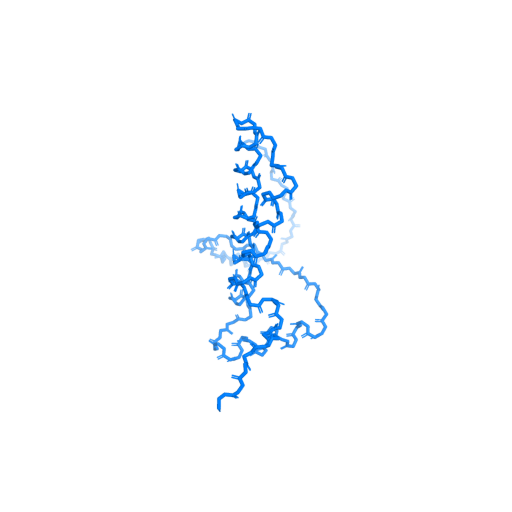00 97.44 69 LEU A C 1
ATOM 546 O O . LEU A 1 69 ? -10.648 -3.040 7.701 1.00 97.44 69 LEU A O 1
ATOM 550 N N . ASP A 1 70 ? -9.008 -4.293 6.801 1.00 97.81 70 ASP A N 1
ATOM 551 C CA . ASP A 1 70 ? -9.043 -5.359 7.807 1.00 97.81 70 ASP A CA 1
ATOM 552 C C . ASP A 1 70 ? -8.731 -4.808 9.205 1.00 97.81 70 ASP A C 1
ATOM 554 O O . ASP A 1 70 ? -9.425 -5.117 10.172 1.00 97.81 70 ASP A O 1
ATOM 558 N N . GLY A 1 71 ? -7.731 -3.927 9.314 1.00 96.69 71 GLY A N 1
ATOM 559 C CA . GLY A 1 71 ? -7.394 -3.260 10.571 1.00 96.69 71 GLY A CA 1
ATOM 560 C C . GLY A 1 71 ? -8.538 -2.399 11.111 1.00 96.69 71 GLY A C 1
ATOM 561 O O . GLY A 1 71 ? -8.829 -2.440 12.304 1.00 96.69 71 GLY A O 1
ATOM 562 N N . LEU A 1 72 ? -9.232 -1.651 10.246 1.00 96.88 72 LEU A N 1
ATOM 563 C CA . LEU A 1 72 ? -10.402 -0.866 10.652 1.00 96.88 72 LEU A CA 1
ATOM 564 C C . LEU A 1 72 ? -11.567 -1.752 11.103 1.00 96.88 72 LEU A C 1
ATOM 566 O O . LEU A 1 72 ? -12.221 -1.427 12.093 1.00 96.88 72 LEU A O 1
ATOM 570 N N . ALA A 1 73 ? -11.808 -2.864 10.406 1.00 97.69 73 ALA A N 1
ATOM 571 C CA . ALA A 1 73 ? -12.829 -3.829 10.794 1.00 97.69 73 ALA A CA 1
ATOM 572 C C . ALA A 1 73 ? -12.524 -4.433 12.174 1.00 97.69 73 ALA A C 1
ATOM 574 O O . ALA A 1 73 ? -13.390 -4.417 13.046 1.00 97.69 73 ALA A O 1
ATOM 575 N N . ALA A 1 74 ? -11.275 -4.845 12.411 1.00 97.50 74 ALA A N 1
ATOM 576 C CA . ALA A 1 74 ? -10.835 -5.368 13.703 1.00 97.50 74 ALA A CA 1
ATOM 577 C C . ALA A 1 74 ? -10.987 -4.338 14.840 1.00 97.50 74 ALA A C 1
ATOM 579 O O . ALA A 1 74 ? -11.400 -4.681 15.945 1.00 97.50 74 ALA A O 1
ATOM 580 N N . MET A 1 75 ? -10.707 -3.055 14.583 1.00 95.31 75 MET A N 1
ATOM 581 C CA . MET A 1 75 ? -10.919 -1.988 15.575 1.00 95.31 75 MET A CA 1
ATOM 582 C C . MET A 1 75 ? -12.397 -1.716 15.864 1.00 95.31 75 MET A C 1
ATOM 584 O O . MET A 1 75 ? -12.740 -1.317 16.980 1.00 95.31 75 MET A O 1
ATOM 588 N N . ALA A 1 76 ? -13.273 -1.886 14.873 1.00 96.25 76 ALA A N 1
ATOM 589 C CA . ALA A 1 76 ? -14.712 -1.765 15.069 1.00 96.25 76 ALA A CA 1
ATOM 590 C C . ALA A 1 76 ? -15.261 -2.937 15.896 1.00 96.25 76 ALA A C 1
ATOM 592 O O . ALA A 1 76 ? -16.038 -2.711 16.822 1.00 96.25 76 ALA A O 1
ATOM 593 N N . GLU A 1 77 ? -14.815 -4.161 15.603 1.00 97.81 77 GLU A N 1
ATOM 594 C CA . GLU A 1 77 ? -15.153 -5.372 16.360 1.00 97.81 77 GLU A CA 1
ATOM 595 C C . GLU A 1 77 ? -14.695 -5.261 17.820 1.00 97.81 77 GLU A C 1
ATOM 597 O O . GLU A 1 77 ? -15.510 -5.397 18.729 1.00 97.81 77 GLU A O 1
ATOM 602 N N . TYR A 1 78 ? -13.443 -4.857 18.057 1.00 96.00 78 TYR A N 1
ATOM 603 C CA . TYR A 1 78 ? -12.924 -4.651 19.411 1.00 96.00 78 TYR A CA 1
ATOM 604 C C . TYR A 1 78 ? -13.768 -3.658 20.225 1.00 96.00 78 TYR A C 1
ATOM 606 O O . TYR A 1 78 ? -14.107 -3.918 21.376 1.00 96.00 78 TYR A O 1
ATOM 614 N N . GLN A 1 79 ? -14.148 -2.519 19.637 1.00 95.88 79 GLN A N 1
ATOM 615 C CA . GLN A 1 79 ? -14.971 -1.525 20.336 1.00 95.88 79 GLN A CA 1
ATOM 616 C C . GLN A 1 79 ? -16.410 -1.992 20.564 1.00 95.88 79 GLN A C 1
ATOM 618 O O . GLN A 1 79 ? -17.059 -1.536 21.506 1.00 95.88 79 GLN A O 1
ATOM 623 N N . HIS A 1 80 ? -16.922 -2.883 19.714 1.00 97.06 80 HIS A N 1
ATOM 624 C CA . HIS A 1 80 ? -18.215 -3.514 19.938 1.00 97.06 80 HIS A CA 1
ATOM 625 C C . HIS A 1 80 ? -18.177 -4.434 21.166 1.00 97.06 80 HIS A C 1
ATOM 627 O O . HIS A 1 80 ? -19.100 -4.398 21.978 1.00 97.06 80 HIS A O 1
ATOM 633 N N . GLU A 1 81 ? -17.100 -5.206 21.330 1.00 97.44 81 GLU A N 1
ATOM 634 C CA . GLU A 1 81 ? -16.932 -6.161 22.433 1.00 97.44 81 GLU A CA 1
ATOM 635 C C . GLU A 1 81 ? -16.528 -5.500 23.760 1.00 97.44 81 GLU A C 1
ATOM 637 O O . GLU A 1 81 ? -16.993 -5.907 24.825 1.00 97.44 81 GLU A O 1
ATOM 642 N N . HIS A 1 82 ? -15.680 -4.469 23.708 1.00 96.00 82 HIS A N 1
ATOM 643 C CA . HIS A 1 82 ? -15.038 -3.877 24.889 1.00 96.00 82 HIS A CA 1
ATOM 644 C C . HIS A 1 82 ? -15.479 -2.443 25.204 1.00 96.00 82 HIS A C 1
ATOM 646 O O . HIS A 1 82 ? -15.123 -1.904 26.253 1.00 96.00 82 HIS A O 1
ATOM 652 N N . GLY A 1 83 ? -16.282 -1.830 24.334 1.00 95.38 83 GLY A N 1
ATOM 653 C CA . GLY A 1 83 ? -16.661 -0.425 24.425 1.00 95.38 83 GLY A CA 1
ATOM 654 C C . GLY A 1 83 ? -15.718 0.501 23.653 1.00 95.38 83 GLY A C 1
ATOM 655 O O . GLY A 1 83 ? -14.636 0.124 23.207 1.00 95.38 83 GLY A O 1
ATOM 656 N N . ALA A 1 84 ? -16.163 1.741 23.455 1.00 94.25 84 ALA A N 1
ATOM 657 C CA . ALA A 1 84 ? -15.417 2.730 22.685 1.00 94.25 84 ALA A CA 1
ATOM 658 C C . ALA A 1 84 ? -14.116 3.145 23.388 1.00 94.25 84 ALA A C 1
ATOM 660 O O . ALA A 1 84 ? -14.102 3.346 24.603 1.00 94.25 84 ALA A O 1
ATOM 661 N N . PHE A 1 85 ? -13.062 3.379 22.602 1.00 94.56 85 PHE A N 1
ATOM 662 C CA . PHE A 1 85 ? -11.811 3.927 23.124 1.00 94.56 85 PHE A CA 1
ATOM 663 C C . PHE A 1 85 ? -12.027 5.311 23.741 1.00 94.56 85 PHE A C 1
ATOM 665 O O . PHE A 1 85 ? -12.660 6.200 23.147 1.00 94.56 85 PHE A O 1
ATOM 672 N N . THR A 1 86 ? -11.443 5.513 24.914 1.00 95.75 86 THR A N 1
ATOM 673 C CA . THR A 1 86 ? -11.423 6.799 25.603 1.00 95.75 86 THR A CA 1
ATOM 674 C C . THR A 1 86 ? -10.523 7.802 24.878 1.00 95.75 86 THR A C 1
ATOM 676 O O . THR A 1 86 ? -9.724 7.468 23.999 1.00 95.75 86 THR A O 1
ATOM 679 N N . ALA A 1 87 ? -10.661 9.085 25.218 1.00 95.25 87 ALA A N 1
ATOM 680 C CA . ALA A 1 87 ? -9.802 10.120 24.648 1.00 95.25 87 ALA A CA 1
ATOM 681 C C . ALA A 1 87 ? -8.327 9.927 25.038 1.00 95.25 87 ALA A C 1
ATOM 683 O O . ALA A 1 87 ? -7.453 10.186 24.215 1.00 95.25 87 ALA A O 1
ATOM 684 N N . GLU A 1 88 ? -8.078 9.439 26.254 1.00 95.44 88 GLU A N 1
ATOM 685 C CA . GLU A 1 88 ? -6.732 9.225 26.777 1.00 95.44 88 GLU A CA 1
ATOM 686 C C . GLU A 1 88 ? -6.036 8.052 26.084 1.00 95.44 88 GLU A C 1
ATOM 688 O O . GLU A 1 88 ? -4.932 8.217 25.578 1.00 95.44 88 GLU A O 1
ATOM 693 N N . GLU A 1 89 ? -6.720 6.917 25.921 1.00 93.75 89 GLU A N 1
ATOM 694 C CA . GLU A 1 89 ? -6.171 5.763 25.190 1.00 93.75 89 GLU A CA 1
ATOM 695 C C . GLU A 1 89 ? -5.815 6.120 23.740 1.00 93.75 89 GLU A C 1
ATOM 697 O O . GLU A 1 89 ? -4.795 5.680 23.213 1.00 93.75 89 GLU A O 1
ATOM 702 N N . ARG A 1 90 ? -6.626 6.962 23.082 1.00 94.25 90 ARG A N 1
ATOM 703 C CA . ARG A 1 90 ? -6.317 7.445 21.727 1.00 94.25 90 ARG A CA 1
ATOM 704 C C . ARG A 1 90 ? -5.099 8.368 21.699 1.00 94.25 90 ARG A C 1
ATOM 706 O O . ARG A 1 90 ? -4.342 8.316 20.732 1.00 94.25 90 ARG A O 1
ATOM 713 N N . ARG A 1 91 ? -4.913 9.200 22.730 1.00 95.06 91 ARG A N 1
ATOM 714 C CA . ARG A 1 91 ? -3.744 10.080 22.869 1.00 95.06 91 ARG A CA 1
ATOM 715 C C . ARG A 1 91 ? -2.474 9.256 23.077 1.00 95.06 91 ARG A C 1
ATOM 717 O O . ARG A 1 91 ? -1.522 9.435 22.327 1.00 95.06 91 ARG A O 1
ATOM 724 N N . GLU A 1 92 ? -2.493 8.312 24.015 1.00 94.69 92 GLU A N 1
ATOM 725 C CA . GLU A 1 92 ? -1.364 7.409 24.282 1.00 94.69 92 GLU A CA 1
ATOM 726 C C . GLU A 1 92 ? -0.998 6.567 23.050 1.00 94.69 92 GLU A C 1
ATOM 728 O O . GLU A 1 92 ? 0.179 6.397 22.725 1.00 94.69 92 GLU A O 1
ATOM 733 N N . ALA A 1 93 ? -2.000 6.069 22.316 1.00 92.25 93 ALA A N 1
ATOM 734 C CA . ALA A 1 93 ? -1.771 5.340 21.073 1.00 92.25 93 ALA A CA 1
ATOM 735 C C . ALA A 1 93 ? -1.121 6.221 19.993 1.00 92.25 93 ALA A C 1
ATOM 737 O O . ALA A 1 93 ? -0.198 5.762 19.318 1.00 92.25 93 ALA A O 1
ATOM 738 N N . ALA A 1 94 ? -1.567 7.472 19.837 1.00 92.12 94 ALA A N 1
ATOM 739 C CA . ALA A 1 94 ? -0.984 8.413 18.881 1.00 92.12 94 ALA A CA 1
ATOM 740 C C . ALA A 1 94 ? 0.480 8.735 19.221 1.00 92.12 94 ALA A C 1
ATOM 742 O O . ALA A 1 94 ? 1.342 8.628 18.352 1.00 92.12 94 ALA A O 1
ATOM 743 N N . GLU A 1 95 ? 0.776 9.020 20.493 1.00 93.94 95 GLU A N 1
ATOM 744 C CA . GLU A 1 95 ? 2.142 9.276 20.973 1.00 93.94 95 GLU A CA 1
ATOM 745 C C . GLU A 1 95 ? 3.066 8.086 20.693 1.00 93.94 95 GLU A C 1
ATOM 747 O O . GLU A 1 95 ? 4.169 8.246 20.169 1.00 93.94 95 GLU A O 1
ATOM 752 N N . ARG A 1 96 ? 2.584 6.866 20.945 1.00 92.38 96 ARG A N 1
ATOM 753 C CA . ARG A 1 96 ? 3.349 5.649 20.664 1.00 92.38 96 ARG A CA 1
ATOM 754 C C . ARG A 1 96 ? 3.604 5.438 19.171 1.00 92.38 96 ARG A C 1
ATOM 756 O O . ARG A 1 96 ? 4.676 4.960 18.797 1.00 92.38 96 ARG A O 1
ATOM 763 N N . VAL A 1 97 ? 2.635 5.756 18.311 1.00 91.81 97 VAL A N 1
ATOM 764 C CA . VAL A 1 97 ? 2.815 5.686 16.851 1.00 91.81 97 VAL A CA 1
ATOM 765 C C . VAL A 1 97 ? 3.867 6.694 16.401 1.00 91.81 97 VAL A C 1
ATOM 767 O O . VAL A 1 97 ? 4.765 6.325 15.644 1.00 91.81 97 VAL A O 1
ATOM 770 N N . ASP A 1 98 ? 3.812 7.923 16.906 1.00 90.81 98 ASP A N 1
ATOM 771 C CA . ASP A 1 98 ? 4.784 8.962 16.572 1.00 90.81 98 ASP A CA 1
ATOM 772 C C . ASP A 1 98 ? 6.214 8.565 16.969 1.00 90.81 98 ASP A C 1
ATOM 774 O O . ASP A 1 98 ? 7.150 8.751 16.182 1.00 90.81 98 ASP A O 1
ATOM 778 N N . GLU A 1 99 ? 6.387 7.959 18.149 1.00 91.06 99 GLU A N 1
ATOM 779 C CA . GLU A 1 99 ? 7.670 7.422 18.616 1.00 91.06 99 GLU A CA 1
ATOM 780 C C . GLU A 1 99 ? 8.200 6.297 17.718 1.00 91.06 99 GLU A C 1
ATOM 782 O O . GLU A 1 99 ? 9.372 6.309 17.329 1.00 91.06 99 GLU A O 1
ATOM 787 N N . LEU A 1 100 ? 7.347 5.327 17.371 1.00 91.50 100 LEU A N 1
ATOM 788 C CA . LEU A 1 100 ? 7.727 4.172 16.551 1.00 91.50 100 LEU A CA 1
ATOM 789 C C . LEU A 1 100 ? 8.069 4.568 15.114 1.00 91.50 100 LEU A C 1
ATOM 791 O O . LEU A 1 100 ? 9.009 4.026 14.529 1.00 91.50 100 LEU A O 1
ATOM 795 N N . MET A 1 101 ? 7.311 5.505 14.549 1.00 88.94 101 MET A N 1
ATOM 796 C CA . MET A 1 101 ? 7.485 5.946 13.168 1.00 88.94 101 MET A CA 1
ATOM 797 C C . MET A 1 101 ? 8.549 7.039 13.025 1.00 88.94 101 MET A C 1
ATOM 799 O O . MET A 1 101 ? 8.979 7.339 11.909 1.00 88.94 101 MET A O 1
ATOM 803 N N . GLY A 1 102 ? 8.995 7.629 14.139 1.00 86.06 102 GLY A N 1
ATOM 804 C CA . GLY A 1 102 ? 9.952 8.733 14.142 1.00 86.06 102 GLY A CA 1
ATOM 805 C C . GLY A 1 102 ? 9.414 9.979 13.437 1.00 86.06 102 GLY A C 1
ATOM 806 O O . GLY A 1 102 ? 10.190 10.727 12.843 1.00 86.06 102 GLY A O 1
ATOM 807 N N . TRP A 1 103 ? 8.092 10.172 13.453 1.00 75.75 103 TRP A N 1
ATOM 808 C CA . TRP A 1 103 ? 7.408 11.271 12.762 1.00 75.75 103 TRP A CA 1
ATOM 809 C C . TRP A 1 103 ? 7.509 12.605 13.507 1.00 75.75 103 TRP A C 1
ATOM 811 O O . TRP A 1 103 ? 7.341 13.660 12.895 1.00 75.75 103 TRP A O 1
ATOM 821 N N . LEU A 1 104 ? 7.883 12.581 14.788 1.00 66.69 104 LEU A N 1
ATOM 822 C CA . LEU A 1 104 ? 8.278 13.778 15.526 1.00 66.69 104 LEU A CA 1
ATOM 823 C C . LEU A 1 104 ? 9.787 14.049 15.366 1.00 66.69 104 LEU A C 1
ATOM 825 O O . LEU A 1 104 ? 10.604 13.127 15.476 1.00 66.69 104 LEU A O 1
ATOM 829 N N . PRO A 1 105 ? 10.204 15.313 15.144 1.00 57.12 105 PRO A N 1
ATOM 830 C CA . PRO A 1 105 ? 11.615 15.668 15.167 1.00 57.12 105 PRO A CA 1
ATOM 831 C C . PRO A 1 105 ? 12.194 15.351 16.551 1.00 57.12 105 PRO A C 1
ATOM 833 O O . PRO A 1 105 ? 11.590 15.674 17.571 1.00 57.12 105 PRO A O 1
ATOM 836 N N . LYS A 1 106 ? 13.389 14.745 16.596 1.00 57.31 106 LYS A N 1
ATOM 837 C CA . LYS A 1 106 ? 14.146 14.516 17.840 1.00 57.31 106 LYS A CA 1
ATOM 838 C C . LYS A 1 106 ? 14.571 15.854 18.459 1.00 57.31 106 LYS A C 1
ATOM 840 O O . LYS A 1 106 ? 15.738 16.232 18.380 1.00 57.31 106 LYS A O 1
ATOM 845 N N . SER A 1 107 ? 13.656 16.598 19.069 1.00 58.19 107 SER A N 1
ATOM 846 C CA . SER A 1 107 ? 14.015 17.740 19.900 1.00 58.19 107 SER A CA 1
ATOM 847 C C . SER A 1 107 ? 14.554 17.218 21.230 1.00 58.19 107 SER A C 1
ATOM 849 O O . SER A 1 107 ? 13.790 16.760 22.074 1.00 58.19 107 SER A O 1
ATOM 851 N N . GLY A 1 108 ? 15.875 17.292 21.411 1.00 53.44 108 GLY A N 1
ATOM 852 C CA . GLY A 1 108 ? 16.479 17.235 22.744 1.00 53.44 108 GLY A CA 1
ATOM 853 C C . GLY A 1 108 ? 17.273 15.978 23.095 1.00 53.44 108 GLY A C 1
ATOM 854 O O . GLY A 1 108 ? 17.142 15.475 24.206 1.00 53.44 108 GLY A O 1
ATOM 855 N N . ARG A 1 109 ? 18.173 15.507 22.222 1.00 43.59 109 ARG A N 1
ATOM 856 C CA . ARG A 1 109 ? 19.373 14.832 22.746 1.00 43.59 109 ARG A CA 1
ATOM 857 C C . ARG A 1 109 ? 20.360 15.929 23.165 1.00 43.59 109 ARG A C 1
ATOM 859 O O . ARG A 1 109 ? 20.851 16.612 22.266 1.00 43.59 109 ARG A O 1
ATOM 866 N N . PRO A 1 110 ? 20.647 16.147 24.462 1.00 46.50 110 PRO A N 1
ATOM 867 C CA . PRO A 1 110 ? 21.771 16.993 24.829 1.00 46.50 110 PRO A CA 1
ATOM 868 C C . PRO A 1 110 ? 23.034 16.339 24.266 1.00 46.50 110 PRO A C 1
ATOM 870 O O . PRO A 1 110 ? 23.302 15.160 24.509 1.00 46.50 110 PRO A O 1
ATOM 873 N N . SER A 1 111 ? 23.758 17.087 23.441 1.00 45.28 111 SER A N 1
ATOM 874 C CA . SER A 1 111 ? 25.120 16.753 23.046 1.00 45.28 111 SER A CA 1
ATOM 875 C C . SER A 1 111 ? 25.963 16.669 24.316 1.00 45.28 111 SER A C 1
ATOM 877 O O . SER A 1 111 ? 26.105 17.674 25.016 1.00 45.28 111 SER A O 1
ATOM 879 N N . ALA A 1 112 ? 26.433 15.461 24.622 1.00 52.84 112 ALA A N 1
ATOM 880 C CA . ALA A 1 112 ? 27.536 15.242 25.548 1.00 52.84 112 ALA A CA 1
ATOM 881 C C . ALA A 1 112 ? 28.851 15.712 24.915 1.00 52.84 112 ALA A C 1
ATOM 883 O O . ALA A 1 112 ? 28.956 15.620 23.667 1.00 52.84 112 ALA A O 1
#

pLDDT: mean 80.17, std 22.46, range [34.16, 97.81]

Secondary structure (DSSP, 8-state):
-----------S------S-S--PPP------HHHHHHHHHHHHHTT--HHHHHHHHHHHHHHHHHHHHHHHHHHHHHHHHH-PPPHHHHHHHHHHHHHHHT-S--------

InterPro domains:
  IPR013321 Arc-type ribbon-helix-helix [G3DSA:1.10.1220.10] (20-66)